Protein AF-A0A4V1XTB8-F1 (afdb_monomer_lite)

Foldseek 3Di:
DCPVVLPPVPVPDPDDDDDDPDDPPDCPDPVDDPDDDQDLQALDPVSNVVSVVVVCLLPDCDPSRPNHPVDDCPDDDDDDPPVCVVRVVSSVVSCVVVVPPSDDDDDPVRVVVD

Structure (mmCIF, N/CA/C/O backbone):
data_AF-A0A4V1XTB8-F1
#
_entry.id   AF-A0A4V1XTB8-F1
#
loop_
_atom_site.group_PDB
_atom_site.id
_atom_site.type_symbol
_atom_site.label_atom_id
_atom_site.label_alt_id
_atom_site.label_comp_id
_atom_site.label_asym_id
_atom_site.label_entity_id
_atom_site.label_seq_id
_atom_site.pdbx_PDB_ins_code
_atom_site.Cartn_x
_atom_site.Cartn_y
_atom_site.Cartn_z
_atom_site.occupancy
_atom_site.B_iso_or_equiv
_atom_site.auth_seq_id
_atom_site.auth_comp_id
_atom_site.auth_asym_id
_atom_site.auth_atom_id
_atom_site.pdbx_PDB_model_num
ATOM 1 N N . MET A 1 1 ? -12.075 3.009 7.022 1.00 49.28 1 MET A N 1
ATOM 2 C CA . MET A 1 1 ? -10.661 2.710 7.356 1.00 49.28 1 MET A CA 1
ATOM 3 C C . MET A 1 1 ? -10.463 3.048 8.829 1.00 49.28 1 MET A C 1
ATOM 5 O O . MET A 1 1 ? -10.473 4.221 9.166 1.00 49.28 1 MET A O 1
ATOM 9 N N . LEU A 1 2 ? -10.365 2.038 9.700 1.00 60.22 2 LEU A N 1
ATOM 10 C CA . LEU A 1 2 ? -10.371 2.164 11.171 1.00 60.22 2 LEU A CA 1
ATOM 11 C C . LEU A 1 2 ? -8.950 2.272 11.781 1.00 60.22 2 LEU A C 1
ATOM 13 O O . LEU A 1 2 ? -8.736 1.941 12.939 1.00 60.22 2 LEU A O 1
ATOM 17 N N . ALA A 1 3 ? -7.948 2.673 10.989 1.00 58.19 3 ALA A N 1
ATOM 18 C CA . ALA A 1 3 ? -6.534 2.531 11.360 1.00 58.19 3 ALA A CA 1
ATOM 19 C C . ALA A 1 3 ? -6.077 3.498 12.472 1.00 58.19 3 ALA A C 1
ATOM 21 O O . ALA A 1 3 ? -5.191 3.161 13.252 1.00 58.19 3 ALA A O 1
ATOM 22 N N . VAL A 1 4 ? -6.697 4.679 12.574 1.00 59.47 4 VAL A N 1
ATOM 23 C CA . VAL A 1 4 ? -6.312 5.730 13.538 1.00 59.47 4 VAL A CA 1
ATOM 24 C C . VAL A 1 4 ? -6.583 5.312 14.986 1.00 59.47 4 VAL A C 1
ATOM 26 O O . VAL A 1 4 ? -5.834 5.681 15.884 1.00 59.47 4 VAL A O 1
ATOM 29 N N . THR A 1 5 ? -7.626 4.518 15.221 1.00 56.75 5 THR A N 1
ATOM 30 C CA . THR A 1 5 ? -8.009 4.070 16.566 1.00 56.75 5 THR A CA 1
ATOM 31 C C . THR A 1 5 ? -7.217 2.862 17.051 1.00 56.75 5 THR A C 1
ATOM 33 O O . THR A 1 5 ? -7.148 2.628 18.253 1.00 56.75 5 THR A O 1
ATOM 36 N N . MET A 1 6 ? -6.656 2.074 16.131 1.00 60.03 6 MET A N 1
ATOM 37 C CA . MET A 1 6 ? -6.035 0.787 16.455 1.00 60.03 6 MET A CA 1
ATOM 38 C C . MET A 1 6 ? -4.524 0.871 16.679 1.00 60.03 6 MET A C 1
ATOM 40 O O . MET A 1 6 ? -3.944 -0.047 17.257 1.00 60.03 6 MET A O 1
ATOM 44 N N . SER A 1 7 ? -3.866 1.963 16.271 1.00 56.66 7 SER A N 1
ATOM 45 C CA . SER A 1 7 ? -2.518 2.231 16.766 1.00 56.66 7 SER A CA 1
ATOM 46 C C . SER A 1 7 ? -2.611 2.433 18.278 1.00 56.66 7 SER A C 1
ATOM 48 O O . SER A 1 7 ? -3.354 3.311 18.715 1.00 56.66 7 SER A O 1
ATOM 50 N N . LYS A 1 8 ? -1.890 1.604 19.051 1.00 54.53 8 LYS A N 1
ATOM 51 C CA . LYS A 1 8 ? -1.703 1.676 20.516 1.00 54.53 8 LYS A CA 1
ATOM 52 C C . LYS A 1 8 ? -1.859 3.124 21.022 1.00 54.53 8 LYS A C 1
ATOM 54 O O . LYS A 1 8 ? -1.291 4.007 20.375 1.00 54.53 8 LYS A O 1
ATOM 59 N N . PRO A 1 9 ? -2.519 3.399 22.168 1.00 52.47 9 PRO A N 1
ATOM 60 C CA . PRO A 1 9 ? -2.605 4.740 22.759 1.00 52.47 9 PRO A CA 1
ATOM 61 C C . PRO A 1 9 ? -1.232 5.196 23.294 1.00 52.47 9 PRO A C 1
ATOM 63 O O . PRO A 1 9 ? -1.038 5.462 24.471 1.00 52.47 9 PRO A O 1
ATOM 66 N N . SER A 1 10 ? -0.239 5.291 22.415 1.00 55.59 10 SER A N 1
ATOM 67 C CA . SER A 1 10 ? 1.136 5.701 22.687 1.00 55.59 10 SER A CA 1
ATOM 68 C C . SER A 1 10 ? 1.255 7.209 22.896 1.00 55.59 10 SER A C 1
ATOM 70 O O . SER A 1 10 ? 2.304 7.696 23.300 1.00 55.59 10 SER A O 1
ATOM 72 N N . ARG A 1 11 ? 0.171 7.955 22.644 1.00 68.94 11 ARG A N 1
ATOM 73 C CA . ARG A 1 11 ? 0.080 9.409 22.831 1.00 68.94 11 ARG A CA 1
ATOM 74 C C . ARG A 1 11 ? -0.775 9.827 24.034 1.00 68.94 11 ARG A C 1
ATOM 76 O O . ARG A 1 11 ? -1.100 11.000 24.155 1.00 68.94 11 ARG A O 1
ATOM 83 N N . GLY A 1 12 ? -1.154 8.888 24.908 1.00 76.06 12 GLY A N 1
ATOM 84 C CA . GLY A 1 12 ? -1.870 9.197 26.156 1.00 76.06 12 GLY A CA 1
ATOM 85 C C . GLY A 1 12 ? -3.373 9.472 26.009 1.00 76.06 12 GLY A C 1
ATOM 86 O O . GLY A 1 12 ? -4.000 9.950 26.951 1.00 76.06 12 GLY A O 1
ATOM 87 N N . TYR A 1 13 ? -3.975 9.167 24.857 1.00 77.88 13 TYR A N 1
ATOM 88 C CA . TYR A 1 13 ? -5.428 9.247 24.692 1.00 77.88 13 TYR A CA 1
ATOM 89 C C . TYR A 1 13 ? -6.102 8.068 25.404 1.00 77.88 13 TYR A C 1
ATOM 91 O O . TYR A 1 13 ? -5.929 6.919 25.005 1.00 77.88 13 TYR A O 1
ATOM 99 N N . ALA A 1 14 ? -6.862 8.361 26.461 1.00 78.88 14 ALA A N 1
ATOM 100 C CA . ALA A 1 14 ? -7.515 7.351 27.300 1.00 78.88 14 ALA A CA 1
ATOM 101 C C . ALA A 1 14 ? -8.918 6.947 26.816 1.00 78.88 14 ALA A C 1
ATOM 103 O O . ALA A 1 14 ? -9.432 5.908 27.219 1.00 78.88 14 ALA A O 1
ATOM 104 N N . SER A 1 15 ? -9.550 7.766 25.971 1.00 84.31 15 SER A N 1
ATOM 105 C CA . SER A 1 15 ? -10.885 7.504 25.437 1.00 84.31 15 SER A CA 1
ATOM 106 C C . SER A 1 15 ? -10.992 8.042 24.017 1.00 84.31 15 SER A C 1
ATOM 108 O O . SER A 1 15 ? -10.638 9.194 23.757 1.00 84.31 15 SER A O 1
ATOM 110 N N . VAL A 1 16 ? -11.442 7.193 23.096 1.00 83.06 16 VAL A N 1
ATOM 111 C CA . VAL A 1 16 ? -11.598 7.524 21.680 1.00 83.06 16 VAL A CA 1
ATOM 112 C C . VAL A 1 16 ? -12.960 7.027 21.218 1.00 83.06 16 VAL A C 1
ATOM 114 O O . VAL A 1 16 ? -13.253 5.838 21.312 1.00 83.06 16 VAL A O 1
ATOM 117 N N . THR A 1 17 ? -13.778 7.936 20.690 1.00 87.62 17 THR A N 1
ATOM 118 C CA . THR A 1 17 ? -15.076 7.603 20.095 1.00 87.62 17 THR A CA 1
ATOM 119 C C . THR A 1 17 ? -14.935 7.546 18.582 1.00 87.62 17 THR A C 1
ATOM 121 O O . THR A 1 17 ? -14.505 8.517 17.960 1.00 87.62 17 THR A O 1
ATOM 124 N N . VAL A 1 18 ? -15.319 6.418 17.984 1.00 86.44 18 VAL A N 1
ATOM 125 C CA . VAL A 1 18 ? -15.380 6.249 16.527 1.00 86.44 18 VAL A CA 1
ATOM 126 C C . VAL A 1 18 ? -16.831 6.357 16.090 1.00 86.44 18 VAL A C 1
ATOM 128 O O . VAL A 1 18 ? -17.691 5.677 16.642 1.00 86.44 18 VAL A O 1
ATOM 131 N N . LEU A 1 19 ? -17.094 7.208 15.101 1.00 90.69 19 LEU A N 1
ATOM 132 C CA . LEU A 1 19 ? -18.410 7.368 14.496 1.00 90.69 19 LEU A CA 1
ATOM 133 C C . LEU A 1 19 ? -18.323 6.972 13.024 1.00 90.69 19 LEU A C 1
ATOM 135 O O . LEU A 1 19 ? -17.490 7.499 12.287 1.00 90.69 19 LEU A O 1
ATOM 139 N N . ASP A 1 20 ? -19.199 6.068 12.605 1.00 89.56 20 ASP A N 1
ATOM 140 C CA . ASP A 1 20 ? -19.424 5.703 11.208 1.00 89.56 20 ASP A CA 1
ATOM 141 C C . ASP A 1 20 ? -20.942 5.694 10.961 1.00 89.56 20 ASP A C 1
ATOM 143 O O . ASP A 1 20 ? -21.735 5.583 11.898 1.00 89.56 20 ASP A O 1
ATOM 147 N N . ARG A 1 21 ? -21.363 5.874 9.707 1.00 93.06 21 ARG A N 1
ATOM 148 C CA . ARG A 1 21 ? -22.783 5.808 9.334 1.00 93.06 21 ARG A CA 1
ATOM 149 C C . ARG A 1 21 ? -23.321 4.381 9.468 1.00 93.06 21 ARG A C 1
ATOM 151 O O . ARG A 1 21 ? -24.518 4.213 9.684 1.00 93.06 21 ARG A O 1
ATOM 158 N N . PHE A 1 22 ? -22.452 3.386 9.303 1.00 91.81 22 PHE A N 1
ATOM 159 C CA . PHE A 1 22 ? -22.789 1.967 9.348 1.00 91.81 22 PHE A CA 1
ATOM 160 C C . PHE A 1 22 ? -21.788 1.195 10.208 1.00 91.81 22 PHE A C 1
ATOM 162 O O . PHE A 1 22 ? -20.657 1.634 10.410 1.00 91.81 22 PHE A O 1
ATOM 169 N N . ASP A 1 23 ? -22.184 0.007 10.657 1.00 89.50 23 ASP A N 1
ATOM 170 C CA . ASP A 1 23 ? -21.285 -0.884 11.385 1.00 89.50 23 ASP A CA 1
ATOM 171 C C . ASP A 1 23 ? -20.138 -1.379 10.491 1.00 89.50 23 ASP A C 1
ATOM 173 O O . ASP A 1 23 ? -20.316 -1.679 9.306 1.00 89.50 23 ASP A O 1
ATOM 177 N N . ALA A 1 24 ? -18.941 -1.486 11.069 1.00 85.94 24 ALA A N 1
ATOM 178 C CA . ALA A 1 24 ? -17.767 -2.007 10.380 1.00 85.94 24 ALA A CA 1
ATOM 179 C C . ALA A 1 24 ? -17.640 -3.537 10.569 1.00 85.94 24 ALA A C 1
ATOM 181 O O . ALA A 1 24 ? -17.739 -4.005 11.703 1.00 85.94 24 ALA A O 1
ATOM 182 N N . PRO A 1 25 ? -17.331 -4.317 9.512 1.00 86.88 25 PRO A N 1
ATOM 183 C CA . PRO A 1 25 ? -17.149 -3.891 8.124 1.00 86.88 25 PRO A CA 1
ATOM 184 C C . PRO A 1 25 ? -18.484 -3.680 7.391 1.00 86.88 25 PRO A C 1
ATOM 186 O O . PRO A 1 25 ? -19.368 -4.532 7.422 1.00 86.88 25 PRO A O 1
ATOM 189 N N . PHE A 1 26 ? -18.594 -2.576 6.648 1.00 90.25 26 PHE A N 1
ATOM 190 C CA . PHE A 1 26 ? -19.768 -2.290 5.825 1.00 90.25 26 PHE A CA 1
ATOM 191 C C . PHE A 1 26 ? -19.546 -2.740 4.379 1.00 90.25 26 PHE A C 1
ATOM 193 O O . PHE A 1 26 ? -18.561 -2.352 3.748 1.00 90.25 26 PHE A O 1
ATOM 200 N N . LYS A 1 27 ? -20.472 -3.533 3.835 1.00 90.62 27 LYS A N 1
ATOM 201 C CA . LYS A 1 27 ? -20.341 -4.152 2.505 1.00 90.62 27 LYS A CA 1
ATOM 202 C C . LYS A 1 27 ? -20.133 -3.162 1.352 1.00 90.62 27 LYS A C 1
ATOM 204 O O . LYS A 1 27 ? -19.355 -3.461 0.459 1.00 90.62 27 LYS A O 1
ATOM 209 N N . ASP A 1 28 ? -20.753 -1.981 1.407 1.00 91.56 28 ASP A N 1
ATOM 210 C CA . ASP A 1 28 ? -20.651 -0.975 0.339 1.00 91.56 28 ASP A CA 1
ATOM 211 C C . ASP A 1 28 ? -19.570 0.082 0.651 1.00 91.56 28 ASP A C 1
ATOM 213 O O . ASP A 1 28 ? -19.523 1.157 0.054 1.00 91.56 28 ASP A O 1
ATOM 217 N N . SER A 1 29 ? -18.691 -0.195 1.621 1.00 91.56 29 SER A N 1
ATOM 218 C CA . SER A 1 29 ? -17.513 0.630 1.886 1.00 91.56 29 SER A CA 1
ATOM 219 C C . SER A 1 29 ? -16.441 0.394 0.824 1.00 91.56 29 SER A C 1
ATOM 221 O O . SER A 1 29 ? -16.150 -0.746 0.484 1.00 91.56 29 SER A O 1
ATOM 223 N N . ALA A 1 30 ? -15.721 1.445 0.419 1.00 89.94 30 ALA A N 1
ATOM 224 C CA . ALA A 1 30 ? -14.519 1.322 -0.419 1.00 89.94 30 ALA A CA 1
ATOM 225 C C . ALA A 1 30 ? -13.389 0.497 0.241 1.00 89.94 30 ALA A C 1
ATOM 227 O O . ALA A 1 30 ? -12.402 0.132 -0.396 1.00 89.94 30 ALA A O 1
ATOM 228 N N . ALA A 1 31 ? -13.493 0.225 1.547 1.00 88.19 31 ALA A N 1
ATOM 229 C CA . ALA A 1 31 ? -12.583 -0.679 2.238 1.00 88.19 31 ALA A CA 1
ATOM 230 C C . ALA A 1 31 ? -12.920 -2.162 1.999 1.00 88.19 31 ALA A C 1
ATOM 232 O O . ALA A 1 31 ? -12.037 -3.001 2.185 1.00 88.19 31 ALA A O 1
ATOM 233 N N . THR A 1 32 ? -14.130 -2.482 1.543 1.00 89.62 32 THR A N 1
ATOM 234 C CA . THR A 1 32 ? -14.633 -3.851 1.406 1.00 89.62 32 THR A CA 1
ATOM 235 C C . THR A 1 32 ? -14.421 -4.360 -0.014 1.00 89.62 32 THR A C 1
ATOM 237 O O . THR A 1 32 ? -15.294 -4.273 -0.865 1.00 89.62 32 THR A O 1
ATOM 240 N N . ASP A 1 33 ? -13.237 -4.920 -0.247 1.00 89.50 33 ASP A N 1
ATOM 241 C CA . ASP A 1 33 ? -12.904 -5.694 -1.446 1.00 89.50 33 ASP A CA 1
ATOM 242 C C . ASP A 1 33 ? -12.202 -6.980 -1.014 1.00 89.50 33 ASP A C 1
ATOM 244 O O . ASP A 1 33 ? -11.612 -7.024 0.068 1.00 89.50 33 ASP A O 1
ATOM 248 N N . LEU A 1 34 ? -12.192 -7.999 -1.878 1.00 89.75 34 LEU A N 1
ATOM 249 C CA . LEU A 1 34 ? -11.462 -9.247 -1.619 1.00 89.75 34 LEU A CA 1
ATOM 250 C C . LEU A 1 34 ? -9.950 -9.023 -1.481 1.00 89.75 34 LEU A C 1
ATOM 252 O O . LEU A 1 34 ? -9.289 -9.683 -0.683 1.00 89.75 34 LEU A O 1
ATOM 256 N N . ASN A 1 35 ? -9.395 -8.097 -2.262 1.00 92.06 35 ASN A N 1
ATOM 257 C CA . ASN A 1 35 ? -7.973 -7.789 -2.272 1.00 92.06 35 ASN A CA 1
ATOM 258 C C . ASN A 1 35 ? -7.731 -6.325 -2.643 1.00 92.06 35 ASN A C 1
ATOM 260 O O . ASN A 1 35 ? -8.488 -5.720 -3.399 1.00 92.06 35 ASN A O 1
ATOM 264 N N . LYS A 1 36 ? -6.623 -5.768 -2.147 1.00 92.94 36 LYS A N 1
ATOM 265 C CA . LYS A 1 36 ? -6.128 -4.437 -2.511 1.00 92.94 36 LYS A CA 1
ATOM 266 C C . LYS A 1 36 ? -4.651 -4.529 -2.867 1.00 92.94 36 LYS A C 1
ATOM 268 O O . LYS A 1 36 ? -3.886 -5.201 -2.180 1.00 92.94 36 LYS A O 1
ATOM 273 N N . VAL A 1 37 ? -4.257 -3.868 -3.954 1.00 93.31 37 VAL A N 1
ATOM 274 C CA . VAL A 1 37 ? -2.849 -3.773 -4.353 1.00 93.31 37 VAL A CA 1
ATOM 275 C C . VAL A 1 37 ? -2.210 -2.625 -3.585 1.00 93.31 37 VAL A C 1
ATOM 277 O O . VAL A 1 37 ? -2.714 -1.504 -3.614 1.00 93.31 37 VAL A O 1
ATOM 280 N N . VAL A 1 38 ? -1.085 -2.900 -2.929 1.00 91.00 38 VAL A N 1
ATOM 281 C CA . VAL A 1 38 ? -0.277 -1.878 -2.263 1.00 91.00 38 VAL A CA 1
ATOM 282 C C . VAL A 1 38 ? 0.976 -1.617 -3.085 1.00 91.00 38 VAL A C 1
ATOM 284 O O . VAL A 1 38 ? 1.615 -2.537 -3.594 1.00 91.00 38 VAL A O 1
ATOM 287 N N . ARG A 1 39 ? 1.304 -0.337 -3.229 1.00 90.44 39 ARG A N 1
ATOM 288 C CA . ARG A 1 39 ? 2.445 0.164 -3.990 1.00 90.44 39 ARG A CA 1
ATOM 289 C C . ARG A 1 39 ? 3.155 1.241 -3.195 1.00 90.44 39 ARG A C 1
ATOM 291 O O . ARG A 1 39 ? 2.515 1.975 -2.445 1.00 90.44 39 ARG A O 1
ATOM 298 N N . THR A 1 40 ? 4.461 1.341 -3.385 1.00 89.25 40 THR A N 1
ATOM 299 C CA . THR A 1 40 ? 5.313 2.325 -2.703 1.00 89.25 40 THR A CA 1
ATOM 300 C C . THR A 1 40 ? 6.120 3.177 -3.675 1.00 89.25 40 THR A C 1
ATOM 302 O O . THR A 1 40 ? 6.859 4.053 -3.257 1.00 89.25 40 THR A O 1
ATOM 305 N N . ASP A 1 41 ? 5.975 2.953 -4.975 1.00 87.06 41 ASP A N 1
ATOM 306 C CA . ASP A 1 41 ? 6.758 3.546 -6.053 1.00 87.06 41 ASP A CA 1
ATOM 307 C C . ASP A 1 41 ? 6.021 4.737 -6.694 1.00 87.06 41 ASP A C 1
ATOM 309 O O . ASP A 1 41 ? 5.643 4.729 -7.863 1.00 87.06 41 ASP A O 1
ATOM 313 N N . TYR A 1 42 ? 5.771 5.787 -5.916 1.00 89.56 42 TYR A N 1
ATOM 314 C CA . TYR A 1 42 ? 5.124 6.990 -6.439 1.00 89.56 42 TYR A CA 1
ATOM 315 C C . TYR A 1 42 ? 6.162 7.993 -6.974 1.00 89.56 42 TYR A C 1
ATOM 317 O O . TYR A 1 42 ? 7.230 8.146 -6.377 1.00 89.56 42 TYR A O 1
ATOM 325 N N . PRO A 1 43 ? 5.852 8.773 -8.033 1.00 88.62 43 PRO A N 1
ATOM 326 C CA . PRO A 1 43 ? 6.716 9.874 -8.479 1.00 88.62 43 PRO A CA 1
ATOM 327 C C . PRO A 1 43 ? 6.883 10.975 -7.434 1.00 88.62 43 PRO A C 1
ATOM 329 O O . PRO A 1 43 ? 7.805 11.779 -7.498 1.00 88.62 43 PRO A O 1
ATOM 332 N N . ASN A 1 44 ? 5.955 11.059 -6.483 1.00 91.12 44 ASN A N 1
ATOM 333 C CA . ASN A 1 44 ? 6.001 12.023 -5.402 1.00 91.12 44 ASN A CA 1
ATOM 334 C C . ASN A 1 44 ? 6.663 11.386 -4.171 1.00 91.12 44 ASN A C 1
ATOM 336 O O . ASN A 1 44 ? 6.202 10.374 -3.643 1.00 91.12 44 ASN A O 1
ATOM 340 N N . GLN A 1 45 ? 7.728 12.027 -3.688 1.00 90.69 45 GLN A N 1
ATOM 341 C CA . GLN A 1 45 ? 8.550 11.523 -2.589 1.00 90.69 45 GLN A CA 1
ATOM 342 C C . GLN A 1 45 ? 7.781 11.348 -1.273 1.00 90.69 45 GLN A C 1
ATOM 344 O O . GLN A 1 45 ? 8.091 10.425 -0.523 1.00 90.69 45 GLN A O 1
ATOM 349 N N . LEU A 1 46 ? 6.803 12.213 -0.981 1.00 92.75 46 LEU A N 1
ATOM 350 C CA . LEU A 1 46 ? 5.995 12.110 0.234 1.00 92.75 46 LEU A CA 1
ATOM 351 C C . LEU A 1 46 ? 5.192 10.808 0.229 1.00 92.75 46 LEU A C 1
ATOM 353 O O . LEU A 1 46 ? 5.253 10.051 1.192 1.00 92.75 46 LEU A O 1
ATOM 357 N N . TYR A 1 47 ? 4.503 10.512 -0.875 1.00 92.38 47 TYR A N 1
ATOM 358 C CA . TYR A 1 47 ? 3.715 9.285 -1.005 1.00 92.38 47 TYR A CA 1
ATOM 359 C C . TYR A 1 47 ? 4.583 8.030 -0.991 1.00 92.38 47 TYR A C 1
ATOM 361 O O . TYR A 1 47 ? 4.196 7.035 -0.387 1.00 92.38 47 TYR A O 1
ATOM 369 N N . THR A 1 48 ? 5.773 8.079 -1.587 1.00 89.62 48 THR A N 1
ATOM 370 C CA . THR A 1 48 ? 6.722 6.963 -1.516 1.00 89.62 48 THR A CA 1
ATOM 371 C C . THR A 1 48 ? 7.174 6.695 -0.085 1.00 89.62 48 THR A C 1
ATOM 373 O O . THR A 1 48 ? 7.137 5.551 0.358 1.00 89.62 48 THR A O 1
ATOM 376 N N . LYS A 1 49 ? 7.539 7.735 0.674 1.00 90.75 49 LYS A N 1
ATOM 377 C CA . LYS A 1 49 ? 7.917 7.584 2.088 1.00 90.75 49 LYS A CA 1
ATOM 378 C C . LYS A 1 49 ? 6.765 7.034 2.930 1.00 90.75 49 LYS A C 1
ATOM 380 O O . LYS A 1 49 ? 6.955 6.032 3.608 1.00 90.75 49 LYS A O 1
ATOM 385 N N . LEU A 1 50 ? 5.570 7.617 2.809 1.00 93.25 50 LEU A N 1
ATOM 386 C CA . LEU A 1 50 ? 4.374 7.147 3.519 1.00 93.25 50 LEU A CA 1
ATOM 387 C C . LEU A 1 50 ? 4.021 5.701 3.155 1.00 93.25 50 LEU A C 1
ATOM 389 O O . LEU A 1 50 ? 3.679 4.908 4.026 1.00 93.25 50 LEU A O 1
ATOM 393 N N . GLY A 1 51 ? 4.131 5.340 1.875 1.00 91.44 51 GLY A N 1
ATOM 394 C CA . GLY A 1 51 ? 3.921 3.974 1.413 1.00 91.44 51 GLY A CA 1
ATOM 395 C C . GLY A 1 51 ? 4.924 3.003 2.034 1.00 91.44 51 GLY A C 1
ATOM 396 O O . GLY A 1 51 ? 4.524 1.948 2.513 1.00 91.44 51 GLY A O 1
ATOM 397 N N . LEU A 1 52 ? 6.212 3.358 2.071 1.00 90.06 52 LEU A N 1
ATOM 398 C CA . LEU A 1 52 ? 7.251 2.537 2.701 1.00 90.06 52 LEU A CA 1
ATOM 399 C C . LEU A 1 52 ? 7.028 2.388 4.213 1.00 90.06 52 LEU A C 1
ATOM 401 O O . LEU A 1 52 ? 7.142 1.284 4.734 1.00 90.06 52 LEU A O 1
ATOM 405 N N . GLU A 1 53 ? 6.670 3.460 4.920 1.00 91.69 53 GLU A N 1
ATOM 406 C CA . GLU A 1 53 ? 6.313 3.411 6.345 1.00 91.69 53 GLU A CA 1
ATOM 407 C C . GLU A 1 53 ? 5.105 2.499 6.594 1.00 91.69 53 GLU A C 1
ATOM 409 O O . GLU A 1 53 ? 5.169 1.616 7.447 1.00 91.69 53 GLU A O 1
ATOM 414 N N . ALA A 1 54 ? 4.041 2.640 5.800 1.00 92.75 54 ALA A N 1
ATOM 415 C CA . ALA A 1 54 ? 2.876 1.765 5.880 1.00 92.75 54 ALA A CA 1
ATOM 416 C C . ALA A 1 54 ? 3.241 0.300 5.597 1.00 92.75 54 ALA A C 1
ATOM 418 O O . ALA A 1 54 ? 2.746 -0.596 6.275 1.00 92.75 54 ALA A O 1
ATOM 419 N N . MET A 1 55 ? 4.128 0.041 4.632 1.00 92.06 55 MET A N 1
ATOM 420 C CA . MET A 1 55 ? 4.581 -1.315 4.3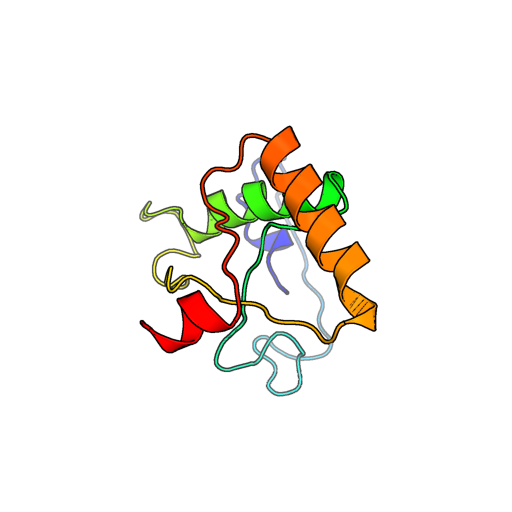21 1.00 92.06 55 MET A CA 1
ATOM 421 C C . MET A 1 55 ? 5.306 -1.985 5.486 1.00 92.06 55 MET A C 1
ATOM 423 O O . MET A 1 55 ? 5.103 -3.177 5.684 1.00 92.06 55 MET A O 1
ATOM 427 N N . HIS A 1 56 ? 6.086 -1.251 6.287 1.00 91.50 56 HIS A N 1
ATOM 428 C CA . HIS A 1 56 ? 6.691 -1.823 7.496 1.00 91.50 56 HIS A CA 1
ATOM 429 C C . HIS A 1 56 ? 5.635 -2.309 8.496 1.00 91.50 56 HIS A C 1
ATOM 431 O O . HIS A 1 56 ? 5.843 -3.326 9.144 1.00 91.50 56 HIS A O 1
ATOM 437 N N . VAL A 1 57 ? 4.494 -1.619 8.590 1.00 92.12 57 VAL A N 1
ATOM 438 C CA . VAL A 1 57 ? 3.373 -2.019 9.454 1.00 92.12 57 VAL A CA 1
ATOM 439 C C . VAL A 1 57 ? 2.632 -3.232 8.881 1.00 92.12 57 VAL A C 1
ATOM 441 O O . VAL A 1 57 ? 2.307 -4.159 9.617 1.00 92.12 57 VAL A O 1
ATOM 444 N N . TRP A 1 58 ? 2.390 -3.262 7.566 1.00 93.56 58 TRP A N 1
ATOM 445 C CA . TRP A 1 58 ? 1.755 -4.404 6.893 1.00 93.56 58 TRP A CA 1
ATOM 446 C C . TRP A 1 58 ? 2.617 -5.672 6.899 1.00 93.56 58 TRP A C 1
ATOM 448 O O . TRP A 1 58 ? 2.075 -6.775 6.909 1.00 93.56 58 TRP A O 1
ATOM 458 N N . GLU A 1 59 ? 3.942 -5.523 6.852 1.00 93.38 59 GLU A N 1
ATOM 459 C CA . GLU A 1 59 ? 4.905 -6.631 6.860 1.00 93.38 59 GLU A CA 1
ATOM 460 C C . GLU A 1 59 ? 5.347 -7.036 8.277 1.00 93.38 59 GLU A C 1
ATOM 462 O O . GLU A 1 59 ? 6.097 -8.004 8.396 1.00 93.38 59 GLU A O 1
ATOM 467 N N . ASP A 1 60 ? 4.894 -6.348 9.335 1.00 93.06 60 ASP A N 1
ATOM 468 C CA . ASP A 1 60 ? 5.270 -6.657 10.719 1.00 93.06 60 ASP A CA 1
ATOM 469 C C . ASP A 1 60 ? 4.800 -8.075 11.116 1.00 93.06 60 ASP A C 1
ATOM 471 O O . ASP A 1 60 ? 3.589 -8.324 11.193 1.00 93.06 60 ASP A O 1
ATOM 475 N N . PRO A 1 61 ? 5.731 -9.017 11.377 1.00 93.38 61 PRO A N 1
ATOM 476 C CA . PRO A 1 61 ? 5.398 -10.394 11.716 1.00 93.38 61 PRO A CA 1
ATOM 477 C C . PRO A 1 61 ? 5.122 -10.602 13.213 1.00 93.38 61 PRO A C 1
ATOM 479 O O . PRO A 1 61 ? 4.862 -11.740 13.613 1.00 93.38 61 PRO A O 1
ATOM 482 N N . SER A 1 62 ? 5.228 -9.558 14.045 1.00 92.50 62 SER A N 1
ATOM 483 C CA . SER A 1 62 ? 5.042 -9.652 15.493 1.00 92.50 62 SER A CA 1
ATOM 484 C C . SER A 1 62 ? 3.622 -10.089 15.865 1.00 92.50 62 SER A C 1
ATOM 486 O O . SER A 1 62 ? 2.651 -9.736 15.201 1.00 92.50 62 SER A O 1
ATOM 488 N N . GLU A 1 63 ? 3.484 -10.851 16.953 1.00 90.19 63 GLU A N 1
ATOM 489 C CA . GLU A 1 63 ? 2.168 -11.300 17.444 1.00 90.19 63 GLU A CA 1
ATOM 490 C C . GLU A 1 63 ? 1.282 -10.130 17.916 1.00 90.19 63 GLU A C 1
ATOM 492 O O . GLU A 1 63 ? 0.059 -10.242 17.916 1.00 90.19 63 GLU A O 1
ATOM 497 N N . ASP A 1 64 ? 1.889 -8.989 18.259 1.00 87.25 64 ASP A N 1
ATOM 498 C CA . ASP A 1 64 ? 1.184 -7.753 18.620 1.00 87.25 64 ASP A CA 1
ATOM 499 C C . ASP A 1 64 ? 0.631 -7.003 17.390 1.00 87.25 64 ASP A C 1
ATOM 501 O O . ASP A 1 64 ? -0.176 -6.078 17.535 1.00 87.25 64 ASP A O 1
ATOM 505 N N . SER A 1 65 ? 1.065 -7.363 16.176 1.00 89.12 65 SER A N 1
ATOM 506 C CA . SER A 1 65 ? 0.609 -6.726 14.943 1.00 89.12 65 SER A CA 1
ATOM 507 C C . SER A 1 65 ? -0.788 -7.206 14.563 1.00 89.12 65 SER A C 1
ATOM 509 O O . SER A 1 65 ? -1.007 -8.352 14.170 1.00 89.12 65 SER A O 1
ATOM 511 N N . ILE A 1 66 ? -1.739 -6.275 14.561 1.00 88.56 66 ILE A N 1
ATOM 512 C CA . ILE A 1 66 ? -3.107 -6.503 14.071 1.00 88.56 66 ILE A CA 1
ATOM 513 C C . ILE A 1 66 ? -3.171 -6.807 12.565 1.00 88.56 66 ILE A C 1
ATOM 515 O O . ILE A 1 66 ? -4.210 -7.243 12.080 1.00 88.56 66 ILE A O 1
ATOM 519 N N . PHE A 1 67 ? -2.091 -6.545 11.822 1.00 90.44 67 PHE A N 1
ATOM 520 C CA . PHE A 1 67 ? -2.002 -6.771 10.377 1.00 90.44 67 PHE A CA 1
ATOM 521 C C . PHE A 1 67 ? -1.300 -8.086 10.029 1.00 90.44 67 PHE A C 1
ATOM 523 O O . PHE A 1 67 ? -1.223 -8.453 8.851 1.00 90.44 67 PHE A O 1
ATOM 530 N N . ARG A 1 68 ? -0.801 -8.819 11.032 1.00 92.19 68 ARG A N 1
ATOM 531 C CA . ARG A 1 68 ? -0.107 -10.089 10.833 1.00 92.19 68 ARG A CA 1
ATOM 532 C C . ARG A 1 68 ? -0.982 -11.065 10.047 1.00 92.19 68 ARG A C 1
ATOM 534 O O . ARG A 1 68 ? -2.127 -11.334 10.399 1.00 92.19 68 ARG A O 1
ATOM 541 N N . GLY A 1 69 ? -0.431 -11.601 8.959 1.00 92.12 69 GLY A N 1
ATOM 542 C CA . GLY A 1 69 ? -1.134 -12.531 8.069 1.00 92.12 69 GLY A CA 1
ATOM 543 C C . GLY A 1 69 ? -2.136 -11.884 7.102 1.00 92.12 69 GLY A C 1
ATOM 544 O O . GLY A 1 69 ? -2.706 -12.599 6.282 1.00 92.12 69 GLY A O 1
ATOM 545 N N . MET A 1 70 ? -2.329 -10.559 7.140 1.00 92.38 70 MET A N 1
ATOM 546 C CA . MET A 1 70 ? -3.237 -9.846 6.227 1.00 92.38 70 MET A CA 1
ATOM 547 C C . MET A 1 70 ? -2.564 -9.386 4.928 1.00 92.38 70 MET A C 1
ATOM 549 O O . MET A 1 70 ? -3.253 -9.088 3.953 1.00 92.38 70 MET A O 1
ATOM 553 N N . TYR A 1 71 ? -1.230 -9.338 4.885 1.00 93.81 71 TYR A N 1
ATOM 554 C CA . TYR A 1 71 ? -0.476 -8.981 3.687 1.00 93.81 71 TYR A CA 1
ATOM 555 C C . TYR A 1 71 ? 0.253 -10.187 3.091 1.00 93.81 71 TYR A C 1
ATOM 557 O O . TYR A 1 71 ? 0.978 -10.913 3.771 1.00 93.81 71 TYR A O 1
ATOM 565 N N . ARG A 1 72 ? 0.101 -10.370 1.776 1.00 94.06 72 ARG A N 1
ATOM 566 C CA . ARG A 1 72 ? 0.841 -11.357 0.988 1.00 94.06 72 ARG A CA 1
ATOM 567 C C . ARG A 1 72 ? 1.710 -10.629 -0.031 1.00 94.06 72 ARG A C 1
ATOM 569 O O . ARG A 1 72 ? 1.197 -10.019 -0.965 1.00 94.06 72 ARG A O 1
ATOM 576 N N . LYS A 1 73 ? 3.032 -10.743 0.108 1.00 91.56 73 LYS A N 1
ATOM 577 C CA . LYS A 1 73 ? 4.010 -10.106 -0.788 1.00 91.56 73 LYS A CA 1
ATOM 578 C C . LYS A 1 73 ? 4.110 -10.841 -2.128 1.00 91.56 73 LYS A C 1
ATOM 580 O O . LYS A 1 73 ? 5.017 -11.636 -2.347 1.00 91.56 73 LYS A O 1
ATOM 585 N N . THR A 1 74 ? 3.161 -10.590 -3.027 1.00 92.81 74 THR A N 1
ATOM 586 C CA . THR A 1 74 ? 3.129 -11.200 -4.371 1.00 92.81 74 THR A CA 1
ATOM 587 C C . THR A 1 74 ? 3.978 -10.459 -5.402 1.00 92.81 74 THR A C 1
ATOM 589 O O . THR A 1 74 ? 4.237 -10.994 -6.475 1.00 92.81 74 THR A O 1
ATOM 592 N N . GLY A 1 75 ? 4.387 -9.222 -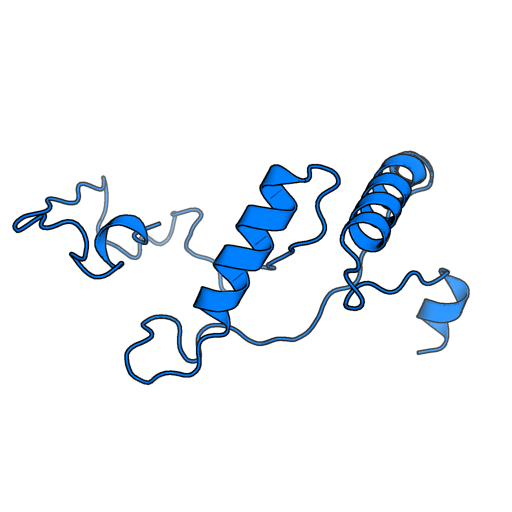5.104 1.00 90.19 75 GLY A N 1
ATOM 593 C CA . GLY A 1 75 ? 4.871 -8.293 -6.125 1.00 90.19 75 GLY A CA 1
ATOM 594 C C . GLY A 1 75 ? 3.743 -7.837 -7.057 1.00 90.19 75 GLY A C 1
ATOM 595 O O . GLY A 1 75 ? 2.587 -8.242 -6.913 1.00 90.19 75 GLY A O 1
ATOM 596 N N . TRP A 1 76 ? 4.080 -6.960 -7.998 1.00 89.00 76 TRP A N 1
ATOM 597 C CA . TRP A 1 76 ? 3.163 -6.439 -9.010 1.00 89.00 76 TRP A CA 1
ATOM 598 C C . TRP A 1 76 ? 3.962 -6.015 -10.250 1.00 89.00 76 TRP A C 1
ATOM 600 O O . TRP A 1 76 ? 5.170 -5.781 -10.180 1.00 89.00 76 TRP A O 1
ATOM 610 N N . ILE A 1 77 ? 3.284 -5.943 -11.392 1.00 89.31 77 ILE A N 1
ATOM 611 C CA . ILE A 1 77 ? 3.842 -5.476 -12.664 1.00 89.31 77 ILE A CA 1
ATOM 612 C C . ILE A 1 77 ? 2.944 -4.352 -13.162 1.00 89.31 77 ILE A C 1
ATOM 614 O O . ILE A 1 77 ? 1.724 -4.407 -13.009 1.00 89.31 77 ILE A O 1
ATOM 618 N N . MET A 1 78 ? 3.542 -3.342 -13.783 1.00 87.56 78 MET A N 1
ATOM 619 C CA . MET A 1 78 ? 2.801 -2.279 -14.443 1.00 87.56 78 MET A CA 1
ATOM 620 C C . MET A 1 78 ? 3.353 -2.010 -15.824 1.00 87.56 78 MET A C 1
ATOM 622 O O . MET A 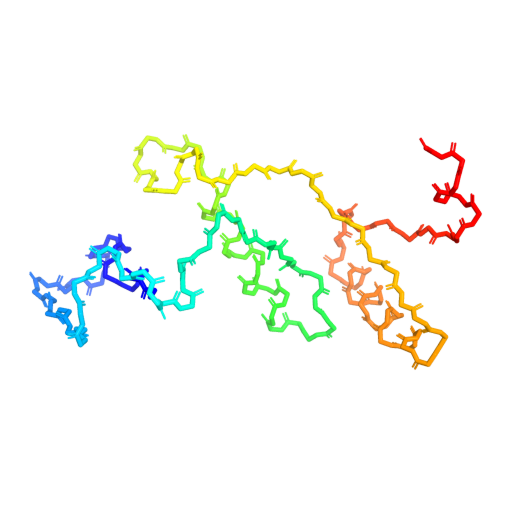1 78 ? 4.550 -1.825 -16.030 1.00 87.56 78 MET A O 1
ATOM 626 N N . SER A 1 79 ? 2.418 -1.941 -16.755 1.00 87.88 79 SER A N 1
ATOM 627 C CA . SER A 1 79 ? 2.617 -1.498 -18.121 1.00 87.88 79 SER A CA 1
ATOM 628 C C . SER A 1 79 ? 1.704 -0.311 -18.373 1.00 87.88 79 SER A C 1
ATOM 630 O O . SER A 1 79 ? 0.575 -0.288 -17.882 1.00 87.88 79 SER A O 1
ATOM 632 N N . ALA A 1 80 ? 2.156 0.642 -19.175 1.00 85.56 80 ALA A N 1
ATOM 633 C CA . ALA A 1 80 ? 1.333 1.764 -19.593 1.00 85.56 80 ALA A CA 1
ATOM 634 C C . ALA A 1 80 ? 1.498 2.007 -21.102 1.00 85.56 80 ALA A C 1
ATOM 636 O O . ALA A 1 80 ? 2.553 1.678 -21.660 1.00 85.56 80 ALA A O 1
ATOM 637 N N . PRO A 1 81 ? 0.479 2.567 -21.779 1.00 86.75 81 PRO A N 1
ATOM 638 C CA . PRO A 1 81 ? 0.606 2.987 -23.170 1.00 86.75 81 PRO A CA 1
ATOM 639 C C . PRO A 1 81 ? 1.674 4.080 -23.312 1.00 86.75 81 PRO A C 1
ATOM 641 O O . PRO A 1 81 ? 2.024 4.755 -22.344 1.00 86.75 81 PRO A O 1
ATOM 644 N N . GLY A 1 82 ? 2.166 4.295 -24.537 1.00 86.31 82 GLY A N 1
ATOM 645 C CA . GLY A 1 82 ? 3.274 5.222 -24.810 1.00 86.31 82 GLY A CA 1
ATOM 646 C C . GLY A 1 82 ? 3.073 6.634 -24.247 1.00 86.31 82 GLY A C 1
ATOM 647 O O . GLY A 1 82 ? 4.023 7.220 -23.738 1.00 86.31 82 GLY A O 1
ATOM 648 N N . MET A 1 83 ? 1.835 7.139 -24.236 1.00 90.56 83 MET A N 1
ATOM 649 C CA . MET A 1 83 ? 1.496 8.456 -23.676 1.00 90.56 83 MET A CA 1
ATOM 650 C C . MET A 1 83 ? 1.798 8.596 -22.173 1.00 90.56 83 MET A C 1
ATOM 652 O O . MET A 1 83 ? 2.044 9.695 -21.694 1.00 90.56 83 MET A O 1
ATOM 656 N N . ALA A 1 84 ? 1.805 7.490 -21.426 1.00 88.69 84 ALA A N 1
ATOM 657 C CA . ALA A 1 84 ? 2.073 7.462 -19.990 1.00 88.69 84 ALA A CA 1
ATOM 658 C C . ALA A 1 84 ? 3.536 7.104 -19.665 1.00 88.69 84 ALA A C 1
ATOM 660 O O . ALA A 1 84 ? 3.889 6.934 -18.497 1.00 88.69 84 ALA A O 1
ATOM 661 N N . ARG A 1 85 ? 4.408 7.000 -20.680 1.00 86.69 85 ARG A N 1
ATOM 662 C CA . ARG A 1 85 ? 5.819 6.632 -20.500 1.00 86.69 85 ARG A CA 1
ATOM 663 C C . ARG A 1 85 ? 6.571 7.614 -19.603 1.00 86.69 85 ARG A C 1
ATOM 665 O O . ARG A 1 85 ? 7.265 7.158 -18.703 1.00 86.69 85 ARG A O 1
ATOM 672 N N . GLY A 1 86 ? 6.360 8.921 -19.768 1.00 89.75 86 GLY A N 1
ATOM 673 C CA . GLY A 1 86 ? 7.009 9.926 -18.916 1.00 89.75 86 GLY A CA 1
ATOM 674 C C . GLY A 1 86 ? 6.641 9.776 -17.434 1.00 89.75 86 GLY A C 1
ATOM 675 O O . GLY A 1 86 ? 7.475 9.963 -16.553 1.00 89.75 86 GLY A O 1
ATOM 676 N N . TRP A 1 87 ? 5.414 9.337 -17.136 1.00 89.56 87 TRP A N 1
ATOM 677 C CA . TRP A 1 87 ? 5.025 9.036 -15.759 1.00 89.56 87 TRP A CA 1
ATOM 678 C C . TRP A 1 87 ? 5.767 7.799 -15.222 1.00 89.56 87 TRP A C 1
ATOM 680 O O . TRP A 1 87 ? 6.290 7.843 -14.111 1.00 89.56 87 TRP A O 1
ATOM 690 N N . LEU A 1 88 ? 5.904 6.727 -16.013 1.00 89.19 88 LEU A N 1
ATOM 691 C CA . LEU A 1 88 ? 6.697 5.547 -15.625 1.00 89.19 88 LEU A CA 1
ATOM 692 C C . LEU A 1 88 ? 8.184 5.870 -15.413 1.00 89.19 88 LEU A C 1
ATOM 694 O O . LEU A 1 88 ? 8.811 5.322 -14.506 1.00 89.19 88 LEU A O 1
ATOM 698 N N . GLU A 1 89 ? 8.741 6.763 -16.228 1.00 89.12 89 GLU A N 1
ATOM 699 C CA . GLU A 1 89 ? 10.112 7.260 -16.080 1.00 89.12 89 GLU A CA 1
ATOM 700 C C . GLU A 1 89 ? 10.268 8.063 -14.785 1.00 89.12 89 GLU A C 1
ATOM 702 O O . GLU A 1 89 ? 11.212 7.825 -14.037 1.00 89.12 89 GLU A O 1
ATOM 707 N N . SER A 1 90 ? 9.291 8.903 -14.431 1.00 91.19 90 SER A N 1
ATOM 708 C CA . SER A 1 90 ? 9.321 9.642 -13.161 1.00 91.19 90 SER A CA 1
ATOM 709 C C . SER A 1 90 ? 9.274 8.727 -11.926 1.00 91.19 90 SER A C 1
ATOM 711 O O . SER A 1 90 ? 9.923 9.001 -10.915 1.00 91.19 90 SER A O 1
ATOM 713 N N . VAL A 1 91 ? 8.562 7.595 -12.011 1.00 89.88 91 VAL A N 1
ATOM 714 C CA . VAL A 1 91 ? 8.594 6.548 -10.977 1.00 89.88 91 VAL A CA 1
ATOM 715 C C . VAL A 1 91 ? 9.994 5.937 -10.866 1.00 89.88 91 VAL A C 1
ATOM 717 O O . VAL A 1 91 ? 10.487 5.739 -9.754 1.00 89.88 91 VAL A O 1
ATOM 720 N N . ARG A 1 92 ? 10.652 5.672 -12.005 1.00 88.25 92 ARG A N 1
ATOM 721 C CA . ARG A 1 92 ? 12.018 5.120 -12.060 1.00 88.25 92 ARG A CA 1
ATOM 722 C C . ARG A 1 92 ? 13.018 6.006 -11.381 1.00 88.25 92 ARG A C 1
ATOM 724 O O . ARG A 1 92 ? 13.719 5.555 -10.482 1.00 88.25 92 ARG A O 1
ATOM 731 N N . GLU A 1 93 ? 13.056 7.255 -11.807 1.00 90.62 93 GLU A N 1
ATOM 732 C CA . GLU A 1 93 ? 13.998 8.233 -11.288 1.00 90.62 93 GLU A CA 1
ATOM 733 C C . GLU A 1 93 ? 13.810 8.401 -9.780 1.00 90.62 93 GLU A C 1
ATOM 735 O O . GLU A 1 93 ? 14.785 8.465 -9.033 1.00 90.62 93 GLU A O 1
ATOM 740 N N . MET A 1 94 ? 12.560 8.387 -9.299 1.00 90.12 94 MET A N 1
ATOM 741 C CA . MET A 1 94 ? 12.288 8.422 -7.865 1.00 90.12 94 MET A CA 1
ATOM 742 C C . MET A 1 94 ? 12.818 7.184 -7.135 1.00 90.12 94 MET A C 1
ATOM 744 O O . MET A 1 94 ? 13.438 7.319 -6.078 1.00 90.12 94 MET A O 1
ATOM 748 N N . ALA A 1 95 ? 12.572 5.988 -7.674 1.00 86.56 95 ALA A N 1
ATOM 749 C CA . ALA A 1 95 ? 13.044 4.741 -7.084 1.00 86.56 95 ALA A CA 1
ATOM 750 C C . ALA A 1 95 ? 14.580 4.697 -7.019 1.00 86.56 95 ALA A C 1
ATOM 752 O O . ALA A 1 95 ? 15.134 4.381 -5.967 1.00 86.56 95 ALA A O 1
ATOM 753 N N . GLU A 1 96 ? 15.262 5.092 -8.097 1.00 88.19 96 GLU A N 1
ATOM 754 C CA . GLU A 1 96 ? 16.724 5.197 -8.166 1.00 88.19 96 GLU A CA 1
ATOM 755 C C . GLU A 1 96 ? 17.262 6.216 -7.158 1.00 88.19 96 GLU A C 1
ATOM 757 O O . GLU A 1 96 ? 18.160 5.903 -6.375 1.00 88.19 96 GLU A O 1
ATOM 762 N N . ARG A 1 97 ? 16.660 7.410 -7.098 1.00 88.81 97 ARG A N 1
ATOM 763 C CA . ARG A 1 97 ? 17.048 8.485 -6.174 1.00 88.81 97 ARG A CA 1
ATOM 764 C C . ARG A 1 97 ? 16.929 8.084 -4.705 1.00 88.81 97 ARG A C 1
ATOM 766 O O . ARG A 1 97 ? 17.712 8.541 -3.878 1.00 88.81 97 ARG A O 1
ATOM 773 N N . LEU A 1 98 ? 15.941 7.258 -4.370 1.00 85.44 98 LEU A N 1
ATOM 774 C CA . LEU A 1 98 ? 15.742 6.734 -3.018 1.00 85.44 98 LEU A CA 1
ATOM 775 C C . LEU A 1 98 ? 16.525 5.438 -2.755 1.00 85.44 98 LEU A C 1
ATOM 777 O O . LEU A 1 98 ? 16.415 4.878 -1.667 1.00 85.44 98 LEU A O 1
ATOM 781 N N . GLY A 1 99 ? 17.298 4.946 -3.730 1.00 84.50 99 GLY A N 1
ATOM 782 C CA . GLY A 1 99 ? 18.050 3.697 -3.618 1.00 84.50 99 GLY A CA 1
ATOM 783 C C . GLY A 1 99 ? 17.162 2.456 -3.489 1.00 84.50 99 GLY A C 1
ATOM 784 O O . GLY A 1 99 ? 17.606 1.433 -2.963 1.00 84.50 99 GLY A O 1
ATOM 785 N N . ASN A 1 100 ? 15.905 2.525 -3.938 1.00 78.94 100 ASN A N 1
ATOM 786 C CA . ASN A 1 100 ? 14.950 1.432 -3.824 1.00 78.94 100 ASN A CA 1
ATOM 787 C C . ASN A 1 100 ? 15.263 0.326 -4.844 1.00 78.94 100 ASN A C 1
ATOM 789 O O . ASN A 1 100 ? 14.887 0.400 -6.011 1.00 78.94 100 ASN A O 1
ATOM 793 N N . ARG A 1 101 ? 15.912 -0.745 -4.376 1.00 74.69 101 ARG A N 1
ATOM 794 C CA . ARG A 1 101 ? 16.278 -1.918 -5.191 1.00 74.69 101 ARG A CA 1
ATOM 795 C C . ARG A 1 101 ? 15.115 -2.879 -5.472 1.00 74.69 101 ARG A C 1
ATOM 797 O O . ARG A 1 101 ? 15.303 -3.858 -6.185 1.00 74.69 101 ARG A O 1
ATOM 804 N N . GLY A 1 102 ? 13.932 -2.631 -4.904 1.00 76.19 102 GLY A N 1
ATOM 805 C CA . GLY A 1 102 ? 12.743 -3.468 -5.091 1.00 76.19 102 GLY A CA 1
ATOM 806 C C . GLY A 1 102 ? 12.022 -3.253 -6.424 1.00 76.19 102 GLY A C 1
ATOM 807 O O . GLY A 1 102 ? 11.099 -4.002 -6.735 1.00 76.19 102 GLY A O 1
ATOM 808 N N . VAL A 1 103 ? 12.425 -2.251 -7.212 1.00 80.94 103 VAL A N 1
ATOM 809 C CA . VAL A 1 103 ? 11.816 -1.926 -8.506 1.00 80.94 103 VAL A CA 1
ATOM 810 C C . VAL A 1 103 ? 12.756 -2.344 -9.632 1.00 80.94 103 VAL A C 1
ATOM 812 O O . VAL A 1 103 ? 13.919 -1.947 -9.663 1.00 80.94 103 VAL A O 1
ATOM 815 N N . LYS A 1 104 ? 12.245 -3.137 -10.578 1.00 84.75 104 LYS A N 1
ATOM 816 C CA . LYS A 1 104 ? 12.969 -3.529 -11.790 1.00 84.75 104 LYS A CA 1
ATOM 817 C C . LYS A 1 104 ? 12.219 -3.050 -13.026 1.00 84.75 104 LYS A C 1
ATOM 819 O O . LYS A 1 104 ? 11.043 -3.359 -13.200 1.00 84.75 104 LYS A O 1
ATOM 824 N N . TYR A 1 105 ? 12.935 -2.373 -13.916 1.00 84.50 105 TYR A N 1
ATOM 825 C CA . TYR A 1 105 ? 12.430 -1.998 -15.233 1.00 84.50 105 TYR A CA 1
ATOM 826 C C . TYR A 1 105 ? 12.606 -3.156 -16.205 1.00 84.50 105 TYR A C 1
ATOM 828 O O . TYR A 1 105 ? 13.656 -3.798 -16.234 1.00 84.50 105 TYR A O 1
ATOM 836 N N . MET A 1 106 ? 11.553 -3.441 -16.966 1.00 86.69 106 MET A N 1
ATOM 837 C CA . MET A 1 106 ? 11.529 -4.508 -17.959 1.00 86.69 106 MET A CA 1
ATOM 838 C C . MET A 1 106 ? 10.864 -3.999 -19.232 1.00 86.69 106 MET A C 1
ATOM 840 O O . MET A 1 106 ? 9.850 -3.299 -19.191 1.00 86.69 106 MET A O 1
ATOM 844 N N . THR A 1 107 ? 11.427 -4.368 -20.371 1.00 85.06 107 THR A N 1
ATOM 845 C CA . THR A 1 107 ? 10.821 -4.171 -21.684 1.00 85.06 107 THR A CA 1
ATOM 846 C C . THR A 1 107 ? 9.655 -5.140 -21.887 1.00 85.06 107 THR A C 1
ATOM 848 O O . THR A 1 107 ? 9.559 -6.189 -21.245 1.00 85.06 107 THR A O 1
ATOM 851 N N . ALA A 1 108 ? 8.768 -4.822 -22.833 1.00 83.12 108 ALA A N 1
ATOM 852 C CA . ALA A 1 108 ? 7.671 -5.720 -23.195 1.00 83.12 108 ALA A CA 1
ATOM 853 C C . ALA A 1 108 ? 8.174 -7.077 -23.724 1.00 83.12 108 ALA A C 1
ATOM 855 O O . ALA A 1 108 ? 7.496 -8.090 -23.575 1.00 83.12 108 ALA A O 1
ATOM 856 N N . GLU A 1 109 ? 9.356 -7.107 -24.342 1.00 87.19 109 GLU A N 1
ATOM 857 C CA . GLU A 1 109 ? 9.973 -8.345 -24.812 1.00 87.19 109 GLU A CA 1
ATOM 858 C C . GLU A 1 109 ? 10.469 -9.213 -23.652 1.00 87.19 109 GLU A C 1
ATOM 860 O O . GLU A 1 109 ? 10.181 -10.406 -23.627 1.00 87.19 109 GLU A O 1
ATOM 865 N N . GLU A 1 110 ? 11.137 -8.623 -22.659 1.00 88.56 110 GLU A N 1
ATOM 866 C CA . GLU A 1 110 ? 11.571 -9.344 -21.457 1.00 88.56 110 GLU A CA 1
ATOM 867 C C . GLU A 1 110 ? 10.391 -9.890 -20.648 1.00 88.56 110 GLU A C 1
ATOM 869 O O . GLU A 1 110 ? 10.496 -10.982 -20.094 1.00 88.56 110 GLU A O 1
ATOM 874 N N . MET A 1 111 ? 9.269 -9.160 -20.587 1.00 84.19 111 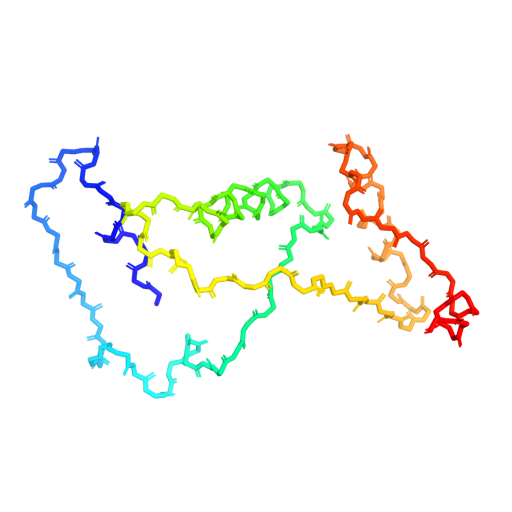MET A N 1
ATOM 875 C CA . MET A 1 111 ? 8.058 -9.639 -19.910 1.00 84.19 111 MET A CA 1
ATOM 876 C C . MET A 1 111 ? 7.462 -10.874 -20.590 1.00 84.19 111 MET A C 1
ATOM 878 O O . MET A 1 111 ? 7.018 -11.776 -19.897 1.00 84.19 111 MET A O 1
ATOM 882 N N . ARG A 1 112 ? 7.474 -10.942 -21.929 1.00 84.88 112 ARG A N 1
ATOM 883 C CA . A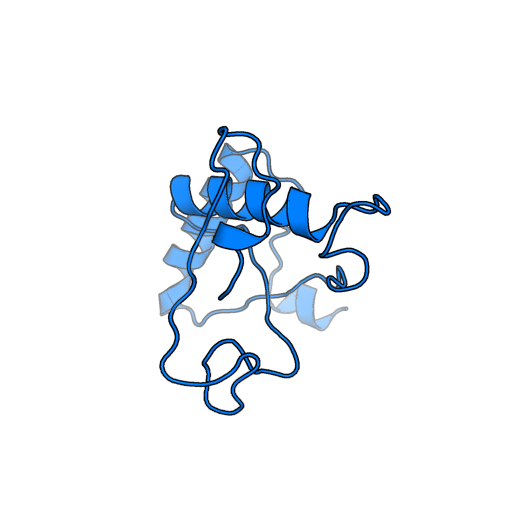RG A 1 112 ? 6.921 -12.085 -22.681 1.00 84.88 112 ARG A CA 1
ATOM 884 C C . ARG A 1 112 ? 7.745 -13.368 -22.567 1.00 84.88 112 ARG A C 1
ATOM 886 O O . ARG A 1 112 ? 7.246 -14.427 -22.924 1.00 84.88 112 ARG A O 1
ATOM 893 N N . ARG A 1 113 ? 9.010 -13.276 -22.147 1.00 87.38 113 ARG A N 1
ATOM 894 C CA . ARG A 1 113 ? 9.926 -14.424 -22.028 1.00 87.38 113 ARG A CA 1
ATOM 895 C C . ARG A 1 113 ? 9.882 -15.104 -20.653 1.00 87.38 113 ARG A C 1
ATOM 897 O O . ARG A 1 113 ? 10.594 -16.087 -20.464 1.00 87.38 113 ARG A O 1
ATOM 904 N N . LY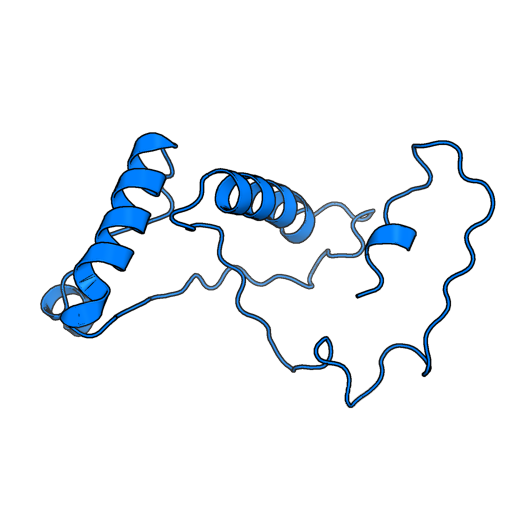S A 1 114 ? 9.130 -14.558 -19.698 1.00 69.06 114 LYS A N 1
ATOM 905 C CA . LYS A 1 114 ? 8.947 -15.113 -18.352 1.00 69.06 114 LYS A CA 1
ATOM 906 C C . LYS A 1 114 ? 7.600 -15.801 -18.229 1.00 69.06 114 LYS A C 1
ATOM 908 O O . LYS A 1 114 ? 7.555 -16.778 -17.456 1.00 69.06 114 LYS A O 1
#

Radius of gyration: 18.21 Å; chains: 1; bounding box: 41×27×52 Å

Secondary structure (DSSP, 8-state):
--HHHHS-STT---------SSPSSPTTSTT--S--------SSHHHHHHHHHHHHHHT--STT-TTTTT-----------GGGHHHHHHHHHHHHHTT-TT-----HHHHHT-

pLDDT: mean 85.5, std 10.19, range [49.28, 94.06]

Sequence (114 aa):
MLAVTMSKPSRGYASVTVLDRFDAPFKDSAATDLNKVVRTDYPNQLYTKLGLEAMHVWEDPSEDSIFRGMYRKTGWIMSAPGMARGWLESVREMAERLGNRGVKYMTAEEMRRK